Protein AF-A0A357R302-F1 (afdb_monomer_lite)

Sequence (103 aa):
MDLLLIGAALAGLYIFYRSRGRKSAIWFDGVILRPEDLAVHARELGKYHKVETVRTSRHLIIRRLQDNFQFITRVYLGAAEDLRKERQVAPAGEWLLDNYYII

Radius of gyration: 21.59 Å; chains: 1; bounding box: 34×62×48 Å

Structure (mmCIF, N/CA/C/O backbone):
data_AF-A0A357R302-F1
#
_entry.id   AF-A0A357R302-F1
#
loop_
_atom_site.group_PDB
_atom_site.id
_atom_site.type_symbol
_atom_site.label_atom_id
_atom_site.label_alt_id
_atom_site.label_comp_id
_atom_site.label_asym_id
_atom_site.label_entity_id
_atom_site.label_seq_id
_atom_site.pdbx_PDB_ins_code
_atom_site.Cartn_x
_atom_site.Cartn_y
_atom_site.Cartn_z
_atom_site.occupancy
_atom_site.B_iso_or_equiv
_atom_site.auth_seq_id
_atom_site.auth_comp_id
_atom_site.auth_asym_id
_atom_site.auth_atom_id
_atom_site.pdbx_PDB_model_num
ATOM 1 N N . MET A 1 1 ? -11.693 41.765 -22.751 1.00 62.12 1 MET A N 1
ATOM 2 C CA . MET A 1 1 ? -10.955 40.613 -23.321 1.00 62.12 1 MET A CA 1
ATOM 3 C C . MET A 1 1 ? -10.248 39.804 -22.236 1.00 62.12 1 MET A C 1
ATOM 5 O O . MET A 1 1 ? -10.149 38.593 -22.368 1.00 62.12 1 MET A O 1
ATOM 9 N N . ASP A 1 2 ? -9.854 40.432 -21.127 1.00 74.88 2 ASP A N 1
ATOM 10 C CA . ASP A 1 2 ? -9.027 39.797 -20.087 1.00 74.88 2 ASP A CA 1
ATOM 11 C C . ASP A 1 2 ? -9.771 38.768 -19.223 1.00 74.88 2 ASP A C 1
ATOM 13 O O . ASP A 1 2 ? -9.222 37.724 -18.888 1.00 74.88 2 ASP A O 1
ATOM 17 N N . LEU A 1 3 ? -11.058 38.989 -18.935 1.00 79.94 3 LEU A N 1
ATOM 18 C CA . LEU A 1 3 ? -11.863 38.066 -18.118 1.00 79.94 3 LEU A CA 1
ATOM 19 C C . LEU A 1 3 ? -12.093 36.701 -18.792 1.00 79.94 3 LEU A C 1
ATOM 21 O O . LEU A 1 3 ? -12.119 35.674 -18.117 1.00 79.94 3 LEU A O 1
ATOM 25 N N . LEU A 1 4 ? -12.212 36.673 -20.124 1.00 78.50 4 LEU A N 1
ATOM 26 C CA . LEU A 1 4 ? -12.375 35.430 -20.887 1.00 78.50 4 LEU A CA 1
ATOM 27 C C . LEU A 1 4 ? -11.071 34.624 -20.936 1.00 78.50 4 LEU A C 1
ATOM 29 O O . LEU A 1 4 ? -11.098 33.399 -20.834 1.00 78.50 4 LEU A O 1
ATOM 33 N N . LEU A 1 5 ? -9.930 35.313 -21.026 1.00 81.06 5 LEU A N 1
ATOM 34 C CA . LEU A 1 5 ? -8.608 34.688 -20.989 1.00 81.06 5 LEU A CA 1
ATOM 35 C C . LEU A 1 5 ? -8.309 34.089 -19.610 1.00 81.06 5 LEU A C 1
ATOM 37 O O . LEU A 1 5 ? -7.817 32.965 -19.524 1.00 81.06 5 LEU A O 1
ATOM 41 N N . ILE A 1 6 ? -8.681 34.792 -18.536 1.00 85.00 6 ILE A N 1
ATOM 42 C CA . ILE A 1 6 ? -8.550 34.285 -17.164 1.00 85.00 6 ILE A CA 1
ATOM 43 C C . ILE A 1 6 ? -9.447 33.056 -16.958 1.00 85.00 6 ILE A C 1
ATOM 45 O O . ILE A 1 6 ? -8.991 32.048 -16.417 1.00 85.00 6 ILE A O 1
ATOM 49 N N . GLY A 1 7 ? -10.691 33.092 -17.447 1.00 86.25 7 GLY A N 1
ATOM 50 C CA . GLY A 1 7 ? -11.604 31.948 -17.381 1.00 86.25 7 GLY A CA 1
ATOM 51 C C . GLY A 1 7 ? -11.066 30.710 -18.108 1.00 86.25 7 GLY A C 1
ATOM 52 O O . GLY A 1 7 ? -11.082 29.610 -17.554 1.00 86.25 7 GLY A O 1
ATOM 53 N N . ALA A 1 8 ? -10.517 30.888 -19.313 1.00 87.38 8 ALA A N 1
ATOM 54 C CA . ALA A 1 8 ? -9.916 29.800 -20.084 1.00 87.38 8 ALA A CA 1
ATOM 55 C C . ALA A 1 8 ? -8.655 29.229 -19.410 1.00 87.38 8 ALA A C 1
ATOM 57 O O . ALA A 1 8 ? -8.470 28.011 -19.378 1.00 87.38 8 ALA A O 1
ATOM 58 N N . ALA A 1 9 ? -7.820 30.089 -18.818 1.00 86.00 9 ALA A N 1
ATOM 59 C CA . ALA A 1 9 ? -6.629 29.668 -18.085 1.00 86.00 9 ALA A CA 1
ATOM 60 C C . ALA A 1 9 ? -6.986 28.840 -16.840 1.00 86.00 9 ALA A C 1
ATOM 62 O O . ALA A 1 9 ? -6.394 27.785 -16.613 1.00 86.00 9 ALA A O 1
ATOM 63 N N . LEU A 1 10 ? -7.996 29.262 -16.071 1.00 89.19 10 LEU A N 1
ATOM 64 C CA . LEU A 1 10 ? -8.469 28.527 -14.895 1.00 89.19 10 LEU A CA 1
ATOM 65 C C . LEU A 1 10 ? -9.120 27.191 -15.273 1.00 89.19 10 LEU A C 1
ATOM 67 O O . LEU A 1 10 ? -8.870 26.185 -14.610 1.00 89.19 10 LEU A O 1
ATOM 71 N N . ALA A 1 11 ? -9.892 27.150 -16.363 1.00 87.00 11 ALA A N 1
ATOM 72 C CA . ALA A 1 11 ? -10.471 25.911 -16.879 1.00 87.00 11 ALA A CA 1
ATOM 73 C C . ALA A 1 11 ? -9.387 24.924 -17.342 1.00 87.00 11 ALA A C 1
ATOM 75 O O . ALA A 1 11 ? -9.439 23.742 -16.997 1.00 87.00 11 ALA A O 1
ATOM 76 N N . GLY A 1 12 ? -8.365 25.410 -18.053 1.00 84.69 12 GLY A N 1
ATOM 77 C CA . GLY A 1 12 ? -7.213 24.605 -18.460 1.00 84.69 12 GLY A CA 1
ATOM 78 C C . GLY A 1 12 ? -6.436 24.055 -17.263 1.00 84.69 12 GLY A C 1
ATOM 79 O O . GLY A 1 12 ? -6.091 22.874 -17.241 1.00 84.69 12 GLY A O 1
ATOM 80 N N . LEU A 1 13 ? -6.233 24.874 -16.228 1.00 83.25 13 LEU A N 1
ATOM 81 C CA . LEU A 1 13 ? -5.535 24.479 -15.004 1.00 83.25 13 LEU A CA 1
ATOM 82 C C . LEU A 1 13 ? -6.349 23.456 -14.202 1.00 83.25 13 LEU A C 1
ATOM 84 O O . LEU A 1 13 ? -5.788 22.469 -13.736 1.00 83.25 13 LEU A O 1
ATOM 88 N N . TYR A 1 14 ? -7.672 23.620 -14.130 1.00 82.00 14 TYR A N 1
ATOM 89 C CA . TYR A 1 14 ? -8.587 22.661 -13.508 1.00 82.00 14 TYR A CA 1
ATOM 90 C C . TYR A 1 14 ? -8.595 21.304 -14.234 1.00 82.00 14 TYR A C 1
ATOM 92 O O . TYR A 1 14 ? -8.472 20.257 -13.594 1.00 82.00 14 TYR A O 1
ATOM 100 N N . ILE A 1 15 ? -8.672 21.304 -15.571 1.00 78.25 15 ILE A N 1
ATOM 101 C CA . ILE A 1 15 ? -8.611 20.081 -16.391 1.00 78.25 15 ILE A CA 1
ATOM 102 C C . ILE A 1 15 ? -7.246 19.399 -16.236 1.00 78.25 15 ILE A C 1
ATOM 104 O O . ILE A 1 15 ? -7.180 18.185 -16.026 1.00 78.25 15 ILE A O 1
ATOM 108 N N . PHE A 1 16 ? -6.158 20.172 -16.261 1.00 73.56 16 PHE A N 1
ATOM 109 C CA . PHE A 1 16 ? -4.806 19.665 -16.048 1.00 73.56 16 PHE A CA 1
ATOM 110 C C . PHE A 1 16 ? -4.652 19.027 -14.661 1.00 73.56 16 PHE A C 1
ATOM 112 O O . PHE A 1 16 ? -4.153 17.903 -14.552 1.00 73.56 16 PHE A O 1
ATOM 119 N N . TYR A 1 17 ? -5.156 19.685 -13.612 1.00 72.38 17 TYR A N 1
ATOM 120 C CA . TYR A 1 17 ? -5.112 19.175 -12.240 1.00 72.38 17 TYR A CA 1
ATOM 121 C C . TYR A 1 17 ? -5.928 17.884 -12.084 1.00 72.38 17 TYR A C 1
ATOM 123 O O . TYR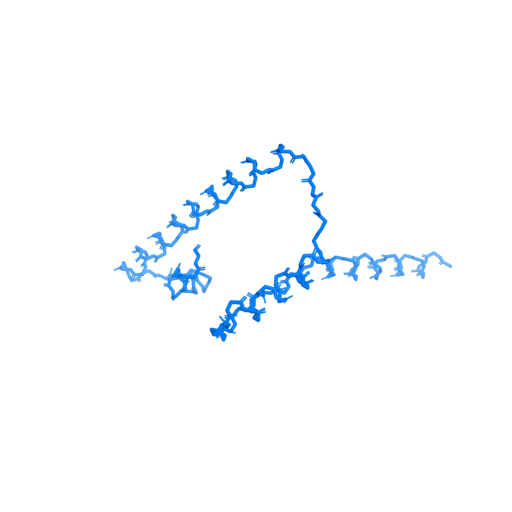 A 1 17 ? -5.474 16.933 -11.449 1.00 72.38 17 TYR A O 1
ATOM 131 N N . ARG A 1 18 ? -7.094 17.801 -12.738 1.00 68.31 18 ARG A N 1
ATOM 132 C CA . ARG A 1 18 ? -7.946 16.603 -12.732 1.00 68.31 18 ARG A CA 1
ATOM 133 C C . ARG A 1 18 ? -7.335 15.440 -13.524 1.00 68.31 18 ARG A C 1
ATOM 135 O O . ARG A 1 18 ? -7.489 14.287 -13.123 1.00 68.31 18 ARG A O 1
ATOM 142 N N . SER A 1 19 ? -6.603 15.723 -14.605 1.00 57.56 19 SER A N 1
ATOM 143 C CA . SER A 1 19 ? -5.957 14.700 -15.445 1.00 57.56 19 SER A CA 1
ATOM 144 C C . SER A 1 19 ? -4.782 13.987 -14.759 1.00 57.56 19 SER A C 1
ATOM 146 O O . SER A 1 19 ? -4.483 12.841 -15.087 1.00 57.56 19 SER A O 1
ATOM 148 N N . ARG A 1 20 ? -4.152 14.612 -13.752 1.00 57.47 20 ARG A N 1
ATOM 149 C CA . ARG A 1 20 ? -3.048 14.006 -12.985 1.00 57.47 20 ARG A CA 1
ATOM 150 C C . ARG A 1 20 ? -3.490 13.014 -11.903 1.00 57.47 20 ARG A C 1
ATOM 152 O O . ARG A 1 20 ? -2.638 12.328 -11.343 1.00 57.47 20 ARG A O 1
ATOM 159 N N . GLY A 1 21 ? -4.790 12.920 -11.614 1.00 53.28 21 GLY A N 1
ATOM 160 C CA . GLY A 1 21 ? -5.319 12.175 -10.465 1.00 53.28 21 GLY A CA 1
ATOM 161 C C . GLY A 1 21 ? -5.845 10.762 -10.734 1.00 53.28 21 GLY A C 1
ATOM 162 O O . GLY A 1 21 ? -6.219 10.085 -9.784 1.00 53.28 21 GLY A O 1
ATOM 163 N N . ARG A 1 22 ? -5.898 10.278 -11.982 1.00 50.34 22 ARG A N 1
ATOM 164 C CA . ARG A 1 22 ? -6.405 8.923 -12.281 1.00 50.34 22 ARG A CA 1
ATOM 165 C C . ARG A 1 22 ? -5.310 8.048 -12.866 1.00 50.34 22 ARG A C 1
ATOM 167 O O . ARG A 1 22 ? -5.286 7.774 -14.060 1.00 50.34 22 ARG A O 1
ATOM 174 N N . LYS A 1 23 ? -4.425 7.561 -11.996 1.00 48.03 23 LYS A N 1
ATOM 175 C CA . LYS A 1 23 ? -3.764 6.282 -12.267 1.00 48.03 23 LYS A CA 1
ATOM 176 C C . LYS A 1 23 ? -4.844 5.218 -12.115 1.00 48.03 23 LYS A C 1
ATOM 178 O O . LYS A 1 23 ? -5.340 5.009 -11.013 1.00 48.03 23 LYS A O 1
ATOM 183 N N . SER A 1 24 ? -5.281 4.642 -13.230 1.00 44.97 24 SER A N 1
ATOM 184 C CA . SER A 1 24 ? -6.166 3.481 -13.218 1.00 44.97 24 SER A CA 1
ATOM 185 C C . SER A 1 24 ? -5.535 2.412 -12.332 1.00 44.97 24 SER A C 1
ATOM 187 O O . SER A 1 24 ? -4.386 2.032 -12.563 1.00 44.97 24 SER A O 1
ATOM 189 N N . ALA A 1 25 ? -6.266 1.963 -11.313 1.00 43.81 25 ALA A N 1
ATOM 190 C CA . ALA A 1 25 ? -5.920 0.753 -10.590 1.00 43.81 25 ALA A CA 1
ATOM 191 C C . ALA A 1 25 ? -5.813 -0.371 -11.626 1.00 43.81 25 ALA A C 1
ATOM 193 O O . ALA A 1 25 ? -6.776 -0.653 -12.339 1.00 43.81 25 ALA A O 1
ATOM 194 N N . ILE A 1 26 ? -4.614 -0.925 -11.784 1.00 49.84 26 ILE A N 1
ATOM 195 C CA . ILE A 1 26 ? -4.384 -2.060 -12.669 1.00 49.84 26 ILE A CA 1
ATOM 196 C C . ILE A 1 26 ? -4.947 -3.270 -11.929 1.00 49.84 26 ILE A C 1
ATOM 198 O O . ILE A 1 26 ? -4.333 -3.773 -10.994 1.00 49.84 26 ILE A O 1
ATOM 202 N N . TRP A 1 27 ? -6.157 -3.668 -12.305 1.00 39.25 27 TRP A N 1
ATOM 203 C CA . TRP A 1 27 ? -6.765 -4.929 -11.899 1.00 39.25 27 TRP A CA 1
ATOM 204 C C . TRP A 1 27 ? -6.094 -6.063 -12.684 1.00 39.25 27 TRP A C 1
ATOM 206 O O . TRP A 1 27 ? -6.100 -6.033 -13.914 1.00 39.25 27 TRP A O 1
ATOM 216 N N . PHE A 1 28 ? -5.519 -7.052 -11.996 1.00 46.41 28 PHE A N 1
ATOM 217 C CA . PHE A 1 28 ? -5.152 -8.329 -12.611 1.00 46.41 28 PHE A CA 1
ATOM 218 C C . PHE A 1 28 ? -6.252 -9.341 -12.304 1.00 46.41 28 PHE A C 1
ATOM 220 O O . PHE A 1 28 ? -6.310 -9.887 -11.208 1.00 46.41 28 PHE A O 1
ATOM 227 N N . ASP A 1 29 ? -7.115 -9.578 -13.286 1.00 53.91 29 ASP A N 1
ATOM 228 C CA . ASP A 1 29 ? -8.018 -10.726 -13.305 1.00 53.91 29 ASP A CA 1
ATOM 229 C C . ASP A 1 29 ? -7.253 -11.873 -13.987 1.00 53.91 29 ASP A C 1
ATOM 231 O O . ASP A 1 29 ? -7.109 -11.925 -15.211 1.00 53.91 29 ASP A O 1
ATOM 235 N N . GLY A 1 30 ? -6.545 -12.671 -13.190 1.00 53.59 30 GLY A N 1
ATOM 236 C CA . GLY A 1 30 ? -5.495 -13.553 -13.695 1.00 53.59 30 GLY A CA 1
ATOM 237 C C . GLY A 1 30 ? -6.030 -14.833 -14.333 1.00 53.59 30 GLY A C 1
ATOM 238 O O . GLY A 1 30 ? -6.147 -15.851 -13.657 1.00 53.59 30 GLY A O 1
ATOM 239 N N . VAL A 1 31 ? -6.253 -14.828 -15.649 1.00 65.50 31 VAL A N 1
ATOM 240 C CA . VAL A 1 31 ? -6.245 -16.062 -16.453 1.00 65.50 31 VAL A CA 1
ATOM 241 C C . VAL A 1 31 ? -4.832 -16.648 -16.396 1.00 65.50 31 VAL A C 1
ATOM 243 O O . VAL A 1 31 ? -3.862 -15.958 -16.715 1.00 65.50 31 VAL A O 1
ATOM 246 N N . ILE A 1 32 ? -4.692 -17.917 -15.999 1.00 67.88 32 ILE A N 1
ATOM 247 C CA . ILE A 1 32 ? -3.406 -18.622 -16.084 1.00 67.88 32 ILE A CA 1
ATOM 248 C C . ILE A 1 32 ? -3.055 -18.760 -17.568 1.00 67.88 32 ILE A C 1
ATOM 250 O O . ILE A 1 32 ? -3.679 -19.529 -18.298 1.00 67.88 32 ILE A O 1
ATOM 254 N N . LEU A 1 33 ? -2.071 -17.985 -18.020 1.00 72.50 33 LEU A N 1
ATOM 255 C CA . LEU A 1 33 ? -1.571 -18.042 -19.388 1.00 72.50 33 LEU A CA 1
ATOM 256 C C . LEU A 1 33 ? -0.612 -19.221 -19.545 1.00 72.50 33 LEU A C 1
ATOM 258 O O . LEU A 1 33 ? 0.245 -19.466 -18.692 1.00 72.50 33 LEU A O 1
ATOM 262 N N . ARG A 1 34 ? -0.713 -19.918 -20.677 1.00 82.00 34 ARG A N 1
ATOM 263 C CA . ARG A 1 34 ? 0.332 -20.853 -21.098 1.00 82.00 34 ARG A CA 1
ATOM 264 C C . ARG A 1 34 ? 1.617 -20.064 -21.399 1.00 82.00 34 ARG A C 1
ATOM 266 O O . ARG A 1 34 ? 1.531 -18.876 -21.729 1.00 82.00 34 ARG A O 1
ATOM 273 N N . PRO A 1 35 ? 2.807 -20.679 -21.307 1.00 81.69 35 PRO A N 1
ATOM 274 C CA . PRO A 1 35 ? 4.080 -19.981 -21.508 1.00 81.69 35 PRO A CA 1
ATOM 275 C C . PRO A 1 35 ? 4.162 -19.171 -22.813 1.00 81.69 35 PRO A C 1
ATOM 277 O O . PRO A 1 35 ? 4.718 -18.072 -22.830 1.00 81.69 35 PRO A O 1
ATOM 280 N N . GLU A 1 36 ? 3.579 -19.681 -23.897 1.00 86.38 36 GLU A N 1
ATOM 281 C CA . GLU A 1 36 ? 3.505 -19.017 -25.198 1.00 86.38 36 GLU A CA 1
ATOM 282 C C . GLU A 1 36 ? 2.655 -17.739 -25.170 1.00 86.38 36 GLU A C 1
ATOM 284 O O . GLU A 1 36 ? 3.083 -16.697 -25.676 1.00 86.38 36 GLU A O 1
ATOM 289 N N . ASP A 1 37 ? 1.494 -17.789 -24.518 1.00 83.25 37 ASP A N 1
ATOM 290 C CA . ASP A 1 37 ? 0.572 -16.660 -24.407 1.00 83.25 37 ASP A CA 1
ATOM 291 C C . ASP A 1 37 ? 1.170 -15.583 -23.489 1.00 83.25 37 ASP A C 1
ATOM 293 O O . ASP A 1 37 ? 1.088 -14.386 -23.775 1.00 83.25 37 ASP A O 1
ATOM 297 N N . LEU A 1 38 ? 1.875 -16.010 -22.434 1.00 83.81 38 LEU A N 1
ATOM 298 C CA . LEU A 1 38 ? 2.632 -15.128 -21.551 1.00 83.81 38 LEU A CA 1
ATOM 299 C C . LEU A 1 38 ? 3.762 -14.410 -22.300 1.00 83.81 38 LEU A C 1
ATOM 301 O O . LEU A 1 38 ? 3.954 -13.211 -22.112 1.00 83.81 38 LEU A O 1
ATOM 305 N N . ALA A 1 39 ? 4.498 -15.110 -23.168 1.00 86.94 39 ALA A N 1
ATOM 306 C CA . ALA A 1 39 ? 5.584 -14.515 -23.943 1.00 86.94 39 ALA A CA 1
ATOM 307 C C . ALA A 1 39 ? 5.075 -13.471 -24.950 1.00 86.94 39 ALA A C 1
ATOM 309 O O . ALA A 1 39 ? 5.682 -12.406 -25.106 1.00 86.94 39 ALA A O 1
ATOM 310 N N . VAL A 1 40 ? 3.951 -13.750 -25.618 1.00 91.62 40 VAL A N 1
ATOM 311 C CA . VAL A 1 40 ? 3.289 -12.791 -26.516 1.00 91.62 40 VAL A CA 1
ATOM 312 C C . VAL A 1 40 ? 2.804 -11.576 -25.729 1.00 91.62 40 VAL A C 1
ATOM 314 O O . VAL A 1 40 ? 3.095 -10.444 -26.117 1.00 91.62 40 VAL A O 1
ATOM 317 N N . HIS A 1 41 ? 2.143 -11.802 -24.594 1.00 86.12 41 HIS A N 1
ATOM 318 C CA . HIS A 1 41 ? 1.649 -10.730 -23.739 1.00 86.12 41 HIS A CA 1
ATOM 319 C C . HIS A 1 41 ? 2.785 -9.856 -23.190 1.00 86.12 41 HIS A C 1
ATOM 321 O O . HIS A 1 41 ? 2.722 -8.631 -23.277 1.00 86.12 41 HIS A O 1
ATOM 327 N N . ALA A 1 42 ? 3.867 -10.466 -22.703 1.00 84.25 42 ALA A N 1
ATOM 328 C CA . ALA A 1 42 ? 5.042 -9.753 -22.210 1.00 84.25 42 ALA A CA 1
ATOM 329 C C . ALA A 1 42 ? 5.709 -8.910 -23.309 1.00 84.25 42 ALA A C 1
ATOM 331 O O . ALA A 1 42 ? 6.128 -7.779 -23.052 1.00 84.25 42 ALA A O 1
ATOM 332 N N . ARG A 1 43 ? 5.777 -9.422 -24.548 1.00 90.00 43 ARG A N 1
ATOM 333 C CA . ARG A 1 43 ? 6.285 -8.661 -25.698 1.00 90.00 43 ARG A CA 1
ATOM 334 C C . ARG A 1 43 ? 5.405 -7.453 -26.006 1.00 90.00 43 ARG A C 1
ATOM 336 O O . ARG A 1 43 ? 5.941 -6.377 -26.259 1.00 90.00 43 ARG A O 1
ATOM 343 N N . GLU A 1 44 ? 4.085 -7.621 -25.979 1.00 90.25 44 GLU A N 1
ATOM 344 C CA . GLU A 1 44 ? 3.143 -6.523 -26.209 1.00 90.25 44 GLU A CA 1
ATOM 345 C C . GLU A 1 44 ? 3.264 -5.457 -25.118 1.00 90.25 44 GLU A C 1
ATOM 347 O O . GLU A 1 44 ? 3.412 -4.274 -25.415 1.00 90.25 44 GLU A O 1
ATOM 352 N N . LEU A 1 45 ? 3.330 -5.885 -23.856 1.00 86.94 45 LEU A N 1
ATOM 353 C CA . LEU A 1 45 ? 3.529 -5.006 -22.707 1.00 86.94 45 LEU A CA 1
ATOM 354 C C . LEU A 1 45 ? 4.847 -4.223 -22.802 1.00 86.94 45 LEU A C 1
ATOM 356 O O . LEU A 1 45 ? 4.891 -3.031 -22.483 1.00 86.94 45 LEU A O 1
ATOM 360 N N . GLY A 1 46 ? 5.912 -4.870 -23.281 1.00 85.31 46 GLY A N 1
ATOM 361 C CA . GLY A 1 46 ? 7.224 -4.257 -23.475 1.00 85.31 46 GLY A CA 1
ATOM 362 C C . GLY A 1 46 ? 7.214 -3.071 -24.443 1.00 85.31 46 GLY A C 1
ATOM 363 O O . GLY A 1 46 ? 7.979 -2.131 -24.244 1.00 85.31 46 GLY A O 1
ATOM 364 N N . LYS A 1 47 ? 6.311 -3.042 -25.434 1.00 86.94 47 LYS A N 1
ATOM 365 C CA . LYS A 1 47 ? 6.189 -1.912 -26.377 1.00 86.94 47 LYS A CA 1
ATOM 366 C C . LYS A 1 47 ? 5.768 -0.610 -25.693 1.00 86.94 47 LYS A C 1
ATOM 368 O O . LYS A 1 47 ? 6.117 0.468 -26.166 1.00 86.94 47 LYS A O 1
ATOM 373 N N . TYR A 1 48 ? 5.038 -0.705 -24.583 1.00 83.94 48 TYR A N 1
ATOM 374 C CA . TYR A 1 48 ? 4.541 0.452 -23.835 1.00 83.94 48 TYR A CA 1
ATOM 375 C C . TYR A 1 48 ? 5.533 0.979 -22.788 1.00 83.94 48 TYR A C 1
ATOM 377 O O . TYR A 1 48 ? 5.284 2.020 -22.182 1.00 83.94 48 TYR A O 1
ATOM 385 N N . HIS A 1 49 ? 6.659 0.293 -22.572 1.00 80.12 49 HIS A N 1
ATOM 386 C CA . HIS A 1 49 ? 7.616 0.627 -21.521 1.00 80.12 49 HIS A CA 1
ATOM 387 C C . HIS A 1 49 ? 8.992 0.946 -22.115 1.00 80.12 49 HIS A C 1
ATOM 389 O O . HIS A 1 49 ? 9.652 0.098 -22.710 1.00 80.12 49 HIS A O 1
ATOM 395 N N . LYS A 1 50 ? 9.465 2.183 -21.923 1.00 77.00 50 LYS A N 1
ATOM 396 C CA . LYS A 1 50 ? 10.819 2.582 -22.323 1.00 77.00 50 LYS A CA 1
ATOM 397 C C . LYS A 1 50 ? 11.834 2.020 -21.327 1.00 77.00 50 LYS A C 1
ATOM 399 O O . LYS A 1 50 ? 11.741 2.286 -20.131 1.00 77.00 50 LYS A O 1
ATOM 404 N N . VAL A 1 51 ? 12.822 1.274 -21.821 1.00 70.75 51 VAL A N 1
ATOM 405 C CA . VAL A 1 51 ? 13.938 0.796 -20.996 1.00 70.75 51 VAL A CA 1
ATOM 406 C C . VAL A 1 51 ? 14.861 1.978 -20.692 1.00 70.75 51 VAL A C 1
ATOM 408 O O . VAL A 1 51 ? 15.595 2.458 -21.553 1.00 70.75 51 VAL A O 1
ATOM 411 N N . GLU A 1 52 ? 14.789 2.474 -19.463 1.00 67.75 52 GLU A N 1
ATOM 412 C CA . GLU A 1 52 ? 15.706 3.476 -18.915 1.00 67.75 52 GLU A CA 1
ATOM 413 C C . GLU A 1 52 ? 17.014 2.798 -18.471 1.00 67.75 52 GLU A C 1
ATOM 415 O O . GLU A 1 52 ? 17.005 1.835 -17.705 1.00 67.75 52 GLU A O 1
ATOM 420 N N . THR A 1 53 ? 18.160 3.308 -18.926 1.00 66.69 53 THR A N 1
ATOM 421 C CA . THR A 1 53 ? 19.503 2.790 -18.590 1.00 66.69 53 THR A CA 1
ATOM 422 C C . THR A 1 53 ? 20.055 3.341 -17.269 1.00 66.69 53 THR A C 1
ATOM 424 O O . THR A 1 53 ? 21.112 2.909 -16.800 1.00 66.69 53 THR A O 1
ATOM 427 N N . VAL A 1 54 ? 19.350 4.279 -16.627 1.00 62.91 54 VAL A N 1
ATOM 428 C CA . VAL A 1 54 ? 19.800 4.941 -15.396 1.00 62.91 54 VAL A CA 1
ATOM 429 C C . VAL A 1 54 ? 19.564 4.043 -14.175 1.00 62.91 54 VAL A C 1
ATOM 431 O O . VAL A 1 54 ? 18.475 3.981 -13.607 1.00 62.91 54 VAL A O 1
ATOM 434 N N . ARG A 1 55 ? 20.630 3.380 -13.705 1.00 60.66 55 ARG A N 1
ATOM 435 C CA . ARG A 1 55 ? 20.627 2.528 -12.493 1.00 60.66 55 ARG A CA 1
ATOM 436 C C . ARG A 1 55 ? 20.258 3.261 -11.195 1.00 60.66 55 ARG A C 1
ATOM 438 O O . ARG A 1 55 ? 19.841 2.612 -10.232 1.00 60.66 55 ARG A O 1
ATOM 445 N N . THR A 1 56 ? 20.410 4.585 -11.149 1.00 61.03 56 THR A N 1
ATOM 446 C CA . THR A 1 56 ? 20.164 5.401 -9.948 1.00 61.03 56 THR A CA 1
ATOM 447 C C . TH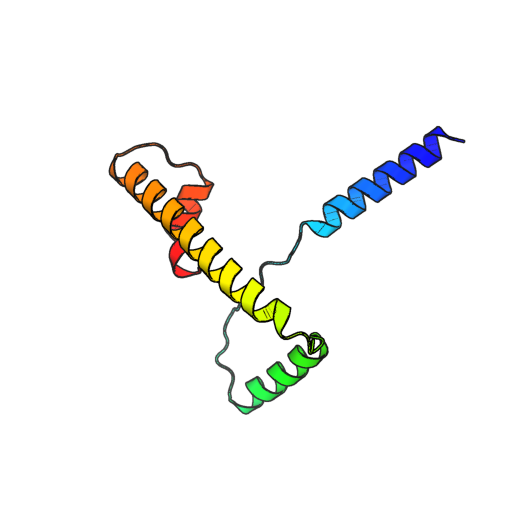R A 1 56 ? 18.691 5.392 -9.528 1.00 61.03 56 THR A C 1
ATOM 449 O O . THR A 1 56 ? 18.403 5.416 -8.333 1.00 61.03 56 THR A O 1
ATOM 452 N N . SER A 1 57 ? 17.745 5.274 -10.471 1.00 67.25 57 SER A N 1
ATOM 453 C CA . SER A 1 57 ? 16.312 5.288 -10.135 1.00 67.25 57 SER A CA 1
ATOM 454 C C . SER A 1 57 ? 15.864 4.010 -9.415 1.00 67.25 57 SER A C 1
ATOM 456 O O . SER A 1 57 ? 15.041 4.075 -8.505 1.00 67.25 57 SER A O 1
ATOM 458 N N . ARG A 1 58 ? 16.455 2.850 -9.740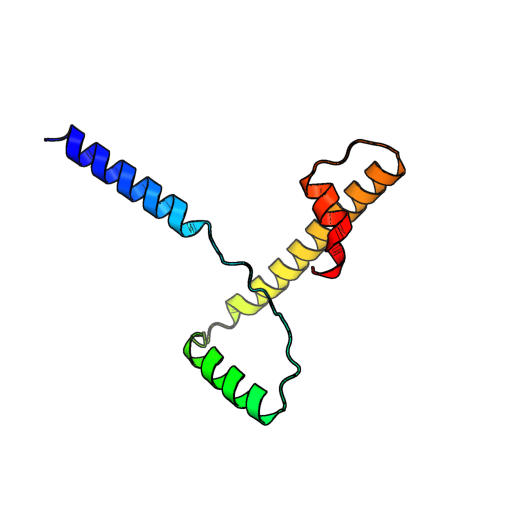 1.00 74.69 58 ARG A N 1
ATOM 459 C CA . ARG A 1 58 ? 16.035 1.551 -9.191 1.00 74.69 58 ARG A CA 1
ATOM 460 C C . ARG A 1 58 ? 16.228 1.460 -7.676 1.00 74.69 58 ARG A C 1
ATOM 462 O O . ARG A 1 58 ? 15.318 1.018 -6.984 1.00 74.69 58 ARG A O 1
ATOM 469 N N . HIS A 1 59 ? 17.380 1.878 -7.153 1.00 80.69 59 HIS A N 1
ATOM 470 C CA . HIS A 1 59 ? 17.642 1.827 -5.706 1.00 80.69 59 HIS A CA 1
ATOM 471 C C . HIS A 1 59 ? 16.711 2.762 -4.930 1.00 80.69 59 HIS A C 1
ATOM 473 O O . HIS A 1 59 ? 16.208 2.392 -3.872 1.00 80.69 59 HIS A O 1
ATOM 479 N N . LEU A 1 60 ? 16.430 3.945 -5.487 1.00 85.44 60 LEU A N 1
ATOM 480 C CA . LEU A 1 60 ? 15.475 4.889 -4.910 1.00 85.44 60 LEU A CA 1
ATOM 481 C C . LEU A 1 60 ? 14.052 4.322 -4.914 1.00 85.44 60 LEU A C 1
ATOM 483 O O . LEU A 1 60 ? 13.350 4.453 -3.918 1.00 85.44 60 LEU A O 1
ATOM 487 N N . ILE A 1 61 ? 13.636 3.666 -6.001 1.00 87.88 61 ILE A N 1
ATOM 488 C CA . ILE A 1 61 ? 12.316 3.030 -6.098 1.00 87.88 61 ILE A CA 1
ATOM 489 C C . ILE A 1 61 ? 12.190 1.890 -5.086 1.00 87.88 61 ILE A C 1
ATOM 491 O O . ILE A 1 61 ? 11.221 1.872 -4.337 1.00 87.88 61 ILE A O 1
ATOM 495 N N . ILE A 1 62 ? 13.173 0.985 -5.014 1.00 90.56 62 ILE A N 1
ATOM 496 C CA . ILE A 1 62 ? 13.162 -0.134 -4.057 1.00 90.56 62 ILE A CA 1
ATOM 497 C C . ILE A 1 62 ? 13.094 0.392 -2.625 1.00 90.56 62 ILE A C 1
ATOM 499 O O . ILE A 1 62 ? 12.250 -0.049 -1.851 1.00 90.56 62 ILE A O 1
ATOM 503 N N . ARG A 1 63 ? 13.927 1.383 -2.286 1.00 91.25 63 ARG A N 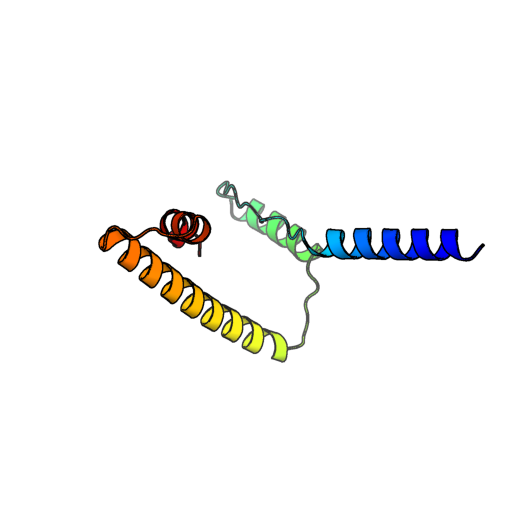1
ATOM 504 C CA . ARG A 1 63 ? 13.897 2.008 -0.963 1.00 91.25 63 ARG A CA 1
ATOM 505 C C . ARG A 1 63 ? 12.527 2.615 -0.661 1.00 91.25 63 ARG A C 1
ATOM 507 O O . ARG A 1 63 ? 11.972 2.349 0.392 1.00 91.25 63 ARG A O 1
ATOM 514 N N . ARG A 1 64 ? 11.949 3.378 -1.594 1.00 93.31 64 ARG A N 1
ATOM 515 C CA . ARG A 1 64 ? 10.617 3.974 -1.406 1.00 93.31 64 ARG A CA 1
ATOM 516 C C . ARG A 1 64 ? 9.516 2.929 -1.265 1.00 93.31 64 ARG A C 1
ATOM 518 O O . ARG A 1 64 ? 8.589 3.156 -0.501 1.00 93.31 64 ARG A O 1
ATOM 525 N N . LEU A 1 65 ? 9.601 1.813 -1.985 1.00 94.88 65 LEU A N 1
ATOM 526 C CA . LEU A 1 65 ? 8.662 0.703 -1.830 1.00 94.88 65 LEU A CA 1
ATOM 527 C C . LEU A 1 65 ? 8.771 0.089 -0.432 1.00 94.88 65 LEU A C 1
ATOM 529 O O . LEU A 1 65 ? 7.749 -0.079 0.225 1.00 94.88 65 LEU A O 1
ATOM 533 N N . GLN A 1 66 ? 9.992 -0.153 0.050 1.00 96.31 66 GLN A N 1
ATOM 534 C CA . GLN A 1 66 ? 10.243 -0.651 1.404 1.00 96.31 66 GLN A CA 1
ATOM 535 C C . GLN A 1 66 ? 9.700 0.311 2.472 1.00 96.31 66 GLN A C 1
ATOM 537 O O . GLN A 1 66 ? 8.967 -0.107 3.367 1.00 96.31 66 GLN A O 1
ATOM 542 N N . ASP A 1 67 ? 10.028 1.601 2.353 1.00 97.31 67 ASP A N 1
ATOM 543 C CA . ASP A 1 67 ? 9.615 2.646 3.294 1.00 97.31 67 ASP A CA 1
ATOM 544 C C . ASP A 1 67 ? 8.081 2.782 3.319 1.00 97.31 67 ASP A C 1
ATOM 546 O O . ASP A 1 67 ? 7.470 2.863 4.387 1.00 97.31 67 ASP A O 1
ATOM 550 N N . ASN A 1 68 ? 7.442 2.750 2.143 1.00 97.00 68 ASN A N 1
ATOM 551 C CA . ASN A 1 68 ? 5.986 2.783 2.020 1.00 97.00 68 ASN A CA 1
ATOM 552 C C . ASN A 1 68 ? 5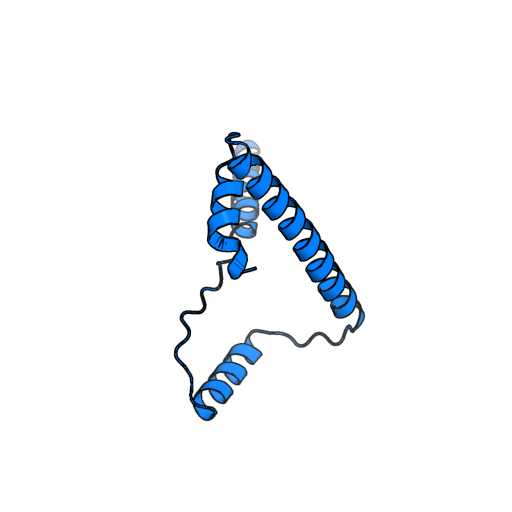.341 1.547 2.645 1.00 97.00 68 ASN A C 1
ATOM 554 O O . ASN A 1 68 ? 4.383 1.692 3.398 1.00 97.00 68 ASN A O 1
ATOM 558 N N . PHE A 1 69 ? 5.869 0.351 2.371 1.00 97.19 69 PHE A N 1
ATOM 559 C CA . PHE A 1 69 ? 5.354 -0.887 2.950 1.00 97.19 69 PHE A CA 1
ATOM 560 C C . PHE A 1 69 ? 5.423 -0.837 4.479 1.00 97.19 69 PHE A C 1
ATOM 562 O O . PHE A 1 69 ? 4.421 -1.039 5.153 1.00 97.19 69 PHE A O 1
ATOM 569 N N . GLN A 1 70 ? 6.568 -0.446 5.046 1.00 98.19 7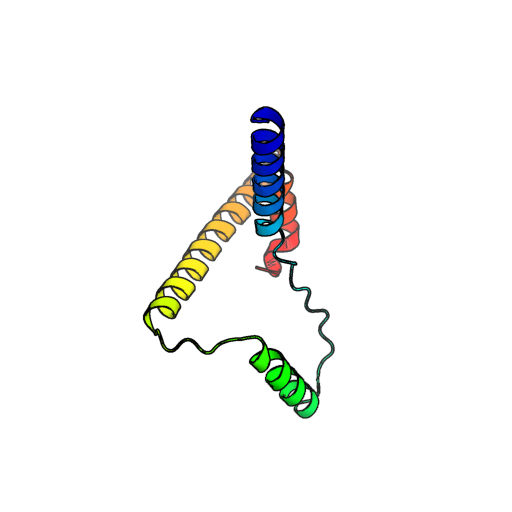0 GLN A N 1
ATOM 570 C CA . GLN A 1 70 ? 6.715 -0.278 6.495 1.00 98.19 70 GLN A CA 1
ATOM 571 C C . GLN A 1 70 ? 5.740 0.752 7.076 1.00 98.19 70 GLN A C 1
ATOM 573 O O . GLN A 1 70 ? 5.202 0.558 8.169 1.00 98.19 70 GLN A O 1
ATOM 578 N N . PHE A 1 71 ? 5.515 1.866 6.378 1.00 98.19 71 PHE A N 1
ATOM 579 C CA . PHE A 1 71 ? 4.541 2.867 6.800 1.00 98.19 71 PHE A CA 1
ATOM 580 C C . PHE A 1 71 ? 3.114 2.307 6.802 1.00 98.19 71 PHE A C 1
ATOM 582 O O . PHE A 1 71 ? 2.433 2.415 7.820 1.00 98.19 71 PHE A O 1
ATOM 589 N N . ILE A 1 72 ? 2.693 1.661 5.713 1.00 97.94 72 ILE A N 1
ATOM 590 C CA . ILE A 1 72 ? 1.356 1.071 5.586 1.00 97.94 72 ILE A CA 1
ATOM 591 C C . ILE A 1 72 ? 1.140 -0.004 6.657 1.00 97.94 72 ILE A C 1
ATOM 593 O O . ILE A 1 72 ? 0.118 0.018 7.337 1.00 97.94 72 ILE A O 1
ATOM 597 N N . THR A 1 73 ? 2.124 -0.876 6.891 1.00 98.38 73 THR A N 1
ATOM 598 C CA . THR A 1 73 ? 2.073 -1.898 7.948 1.00 98.38 73 THR A CA 1
ATOM 599 C C . THR A 1 73 ? 1.877 -1.288 9.332 1.00 98.38 73 THR A C 1
ATOM 601 O O . THR A 1 73 ? 1.076 -1.786 10.118 1.00 98.38 73 THR A O 1
ATOM 604 N N . ARG A 1 74 ? 2.559 -0.178 9.647 1.00 98.31 74 ARG A N 1
ATOM 605 C CA . ARG A 1 74 ? 2.355 0.517 10.929 1.00 98.31 74 ARG A CA 1
ATOM 606 C C . ARG A 1 74 ? 0.939 1.070 11.068 1.00 98.31 74 ARG A C 1
ATOM 608 O O . ARG A 1 74 ? 0.366 0.964 12.147 1.00 98.31 74 ARG A O 1
ATOM 615 N N . VAL A 1 75 ? 0.379 1.636 9.998 1.00 97.94 75 VAL A N 1
ATOM 616 C CA . VAL A 1 75 ? -1.004 2.142 9.995 1.00 97.94 75 VAL A CA 1
ATOM 617 C C . VAL A 1 75 ? -2.002 0.995 10.161 1.00 97.94 75 VAL A C 1
ATOM 619 O O . VAL A 1 75 ? -2.898 1.105 10.991 1.00 97.94 75 VAL A O 1
ATOM 622 N N . TYR A 1 76 ? -1.810 -0.117 9.445 1.00 98.25 76 TYR A N 1
ATOM 623 C CA . TYR A 1 76 ? -2.624 -1.329 9.581 1.00 98.25 76 TYR A CA 1
ATOM 624 C C . TYR A 1 76 ? -2.629 -1.847 11.025 1.00 98.25 76 TYR A C 1
ATOM 626 O O . TYR A 1 76 ? -3.693 -2.052 11.601 1.00 98.25 76 TYR A O 1
ATOM 634 N N . LEU A 1 77 ? -1.452 -1.989 11.647 1.00 98.25 77 LEU A N 1
ATOM 635 C CA . LEU A 1 77 ? -1.345 -2.457 13.032 1.00 98.25 77 LEU A CA 1
ATOM 636 C C . LEU A 1 77 ? -2.011 -1.496 14.025 1.00 98.25 77 LEU A C 1
ATOM 638 O O . LEU A 1 77 ? -2.651 -1.947 14.970 1.00 98.25 77 LEU A O 1
ATOM 642 N N . GLY A 1 78 ? -1.883 -0.184 13.808 1.00 98.00 78 GLY A N 1
ATOM 643 C CA . GLY A 1 78 ? -2.568 0.821 14.623 1.00 98.00 78 GLY A CA 1
ATOM 644 C C . GLY A 1 78 ? -4.089 0.724 14.506 1.00 98.00 78 GLY A C 1
ATOM 645 O O . GLY A 1 78 ? -4.776 0.669 15.521 1.00 98.00 78 GLY A O 1
ATOM 646 N N . ALA A 1 79 ? -4.606 0.615 13.281 1.00 97.94 79 ALA A N 1
ATOM 647 C CA . ALA A 1 79 ? -6.034 0.433 13.034 1.00 97.94 79 ALA A CA 1
ATOM 648 C C . ALA A 1 79 ? -6.560 -0.877 13.645 1.00 97.94 79 ALA A C 1
ATOM 650 O O . ALA A 1 79 ? -7.638 -0.890 14.234 1.00 97.94 79 ALA A O 1
ATOM 651 N N . ALA A 1 80 ? -5.784 -1.963 13.567 1.00 97.94 80 ALA A N 1
ATOM 652 C CA . ALA A 1 80 ? -6.151 -3.254 14.146 1.00 97.94 80 ALA A CA 1
ATOM 653 C C . ALA A 1 80 ? -6.209 -3.181 15.677 1.00 97.94 80 ALA A C 1
ATOM 655 O O . ALA A 1 80 ? -7.090 -3.767 16.306 1.00 97.94 80 ALA A O 1
ATOM 656 N N . GLU A 1 81 ? -5.285 -2.433 16.278 1.00 98.25 81 GLU A N 1
ATOM 657 C CA . GLU A 1 81 ? -5.256 -2.204 17.717 1.00 98.25 81 GLU A CA 1
ATOM 658 C C . GLU A 1 81 ? -6.443 -1.368 18.197 1.00 98.25 81 GLU A C 1
ATOM 660 O O . GLU A 1 81 ? -7.037 -1.686 19.230 1.00 98.25 81 GLU A O 1
ATOM 665 N N . ASP A 1 82 ? -6.791 -0.312 17.462 1.00 98.06 82 ASP A N 1
ATOM 666 C CA . ASP A 1 82 ? -7.954 0.517 17.766 1.00 98.06 82 ASP A CA 1
ATOM 667 C C . ASP A 1 82 ? -9.250 -0.293 17.631 1.00 98.06 82 ASP A C 1
ATOM 669 O O . ASP A 1 82 ? -10.068 -0.263 18.553 1.00 98.06 82 ASP A O 1
ATOM 673 N N . LEU A 1 83 ? -9.386 -1.109 16.578 1.00 96.75 83 LEU A N 1
ATOM 674 C CA . LEU A 1 83 ? -10.522 -2.021 16.416 1.00 96.75 83 LEU A CA 1
ATOM 675 C C . LEU A 1 83 ? -10.621 -3.016 17.583 1.00 96.75 83 LEU A C 1
ATOM 677 O O . LEU A 1 83 ? -11.693 -3.194 18.157 1.00 96.75 83 LEU A O 1
ATOM 681 N N . ARG A 1 84 ? -9.496 -3.621 17.992 1.00 97.12 84 ARG A N 1
ATOM 682 C CA . ARG A 1 84 ? -9.436 -4.551 19.135 1.00 97.12 84 ARG A CA 1
ATOM 683 C C . ARG A 1 84 ? -9.844 -3.896 20.456 1.00 97.12 84 ARG A C 1
ATOM 685 O O . ARG A 1 84 ? -10.331 -4.577 21.352 1.00 97.12 84 ARG A O 1
ATOM 692 N N . LYS A 1 85 ? -9.619 -2.590 20.592 1.00 98.06 85 LYS A N 1
ATOM 693 C CA . LYS A 1 85 ? -10.001 -1.781 21.758 1.00 98.06 85 LYS A CA 1
ATOM 694 C C . LYS A 1 85 ? -11.407 -1.187 21.644 1.00 98.06 85 LYS A C 1
ATOM 696 O O . LYS A 1 85 ? -11.732 -0.309 22.440 1.00 98.06 85 LYS A O 1
ATOM 701 N N . GLU A 1 86 ? -12.197 -1.617 20.658 1.00 96.62 86 GLU A N 1
ATOM 702 C CA . GLU A 1 86 ? -13.543 -1.101 20.370 1.00 96.62 86 GLU A CA 1
ATOM 703 C C . GLU A 1 86 ? -13.562 0.420 20.133 1.00 96.62 86 GLU A C 1
ATOM 705 O O . GLU A 1 86 ? -14.540 1.117 20.408 1.00 96.62 86 GLU A O 1
ATOM 710 N N . ARG A 1 87 ? -12.452 0.967 19.623 1.00 97.06 87 ARG A N 1
ATOM 711 C CA . ARG A 1 87 ? -12.354 2.373 19.230 1.00 97.06 87 ARG A CA 1
ATOM 712 C C . ARG A 1 87 ? -12.814 2.537 17.791 1.00 97.06 87 ARG A C 1
ATOM 714 O O . ARG A 1 87 ? -12.682 1.635 16.969 1.00 97.06 87 ARG A O 1
ATOM 721 N N . GLN A 1 88 ? -13.319 3.726 17.480 1.00 95.50 88 GLN A N 1
ATOM 722 C CA . GLN A 1 88 ? -13.674 4.067 16.109 1.00 95.50 88 GLN A CA 1
ATOM 723 C C . GLN A 1 88 ? -12.425 4.094 15.226 1.00 95.50 88 GLN A C 1
ATOM 725 O O . GLN A 1 88 ? -11.446 4.772 15.541 1.00 95.50 88 GLN A O 1
ATOM 730 N N . VAL A 1 89 ? -12.493 3.388 14.101 1.00 96.75 89 VAL A N 1
ATOM 731 C CA . VAL A 1 89 ? -11.483 3.409 13.044 1.00 96.75 89 VAL A CA 1
ATOM 732 C C . VAL A 1 89 ? -12.026 4.261 11.898 1.00 96.75 89 VAL A C 1
ATOM 734 O O . VAL A 1 89 ? -13.215 4.238 11.593 1.00 96.75 89 VAL A O 1
ATOM 737 N N . ALA A 1 90 ? -11.176 5.072 11.268 1.00 95.38 90 ALA A N 1
ATOM 738 C CA . ALA A 1 90 ? -11.600 5.844 10.102 1.00 95.38 90 ALA A CA 1
ATOM 739 C C . ALA A 1 90 ? -11.942 4.901 8.927 1.00 95.38 90 ALA A C 1
ATOM 741 O O . ALA A 1 90 ? -11.264 3.885 8.776 1.00 95.38 90 ALA A O 1
ATOM 742 N N . PRO A 1 91 ? -12.861 5.264 8.010 1.00 97.00 91 PRO A N 1
ATOM 743 C CA . PRO A 1 91 ? -13.241 4.397 6.885 1.00 97.00 91 PRO A CA 1
ATOM 744 C C . PRO A 1 91 ? -12.062 3.903 6.026 1.00 97.00 91 PRO A C 1
ATOM 746 O O . PRO A 1 91 ? -12.061 2.784 5.524 1.00 97.00 91 PRO A O 1
ATOM 749 N N . ALA A 1 92 ? -11.012 4.718 5.876 1.00 95.38 92 ALA A N 1
ATOM 750 C CA . ALA A 1 92 ? -9.795 4.309 5.170 1.00 95.38 92 ALA A CA 1
ATOM 751 C C . ALA A 1 92 ? -8.977 3.245 5.932 1.00 95.38 92 ALA A C 1
ATOM 753 O O . ALA A 1 92 ? -8.305 2.427 5.309 1.00 95.38 92 ALA A O 1
ATOM 754 N N . GLY A 1 93 ? -9.022 3.265 7.266 1.00 96.38 93 GLY A N 1
ATOM 755 C CA . GLY A 1 93 ? -8.410 2.251 8.121 1.00 96.38 93 GLY A CA 1
ATOM 756 C C . GLY A 1 93 ? -9.175 0.932 8.069 1.00 96.38 93 GLY A C 1
ATOM 757 O O . GLY A 1 93 ? -8.543 -0.107 7.945 1.00 96.38 93 GLY A O 1
ATOM 758 N N . GLU A 1 94 ? -10.509 0.975 8.063 1.00 96.81 94 GLU A N 1
ATOM 759 C CA . GLU A 1 94 ? -11.351 -0.216 7.862 1.00 96.81 94 GLU A CA 1
ATOM 760 C C . GLU A 1 94 ? -11.058 -0.880 6.513 1.00 96.81 94 GLU A C 1
ATOM 762 O O . GLU A 1 94 ? -10.740 -2.065 6.463 1.00 96.81 94 GLU A O 1
ATOM 767 N N . TRP A 1 95 ? -11.022 -0.095 5.429 1.00 97.56 95 TRP A N 1
ATOM 768 C CA . TRP A 1 95 ? -10.642 -0.617 4.115 1.00 97.56 95 TRP A CA 1
ATOM 769 C C . TRP A 1 95 ? -9.263 -1.288 4.136 1.00 97.56 95 TRP A C 1
ATOM 771 O O . TRP A 1 95 ? -9.078 -2.344 3.533 1.00 97.56 95 TRP A O 1
ATOM 781 N N . LEU A 1 96 ? -8.289 -0.693 4.832 1.00 97.62 96 LEU A N 1
ATOM 782 C CA . LEU A 1 96 ? -6.949 -1.263 4.946 1.00 97.62 96 LEU A CA 1
ATOM 783 C C . LEU A 1 96 ? -6.944 -2.570 5.749 1.00 97.62 96 LEU A C 1
ATOM 785 O O . LEU A 1 96 ? -6.213 -3.485 5.380 1.00 97.62 96 LEU A O 1
ATOM 789 N N . LEU A 1 97 ? -7.742 -2.670 6.815 1.00 97.50 97 LEU A N 1
ATOM 790 C CA . LEU A 1 97 ? -7.873 -3.896 7.607 1.00 97.50 97 LEU A CA 1
ATOM 791 C C . LEU A 1 97 ? -8.398 -5.055 6.758 1.00 97.50 97 LEU A C 1
ATOM 793 O O . LEU A 1 97 ? -7.829 -6.144 6.806 1.00 97.50 97 LEU A O 1
ATOM 797 N N . ASP A 1 98 ? -9.403 -4.789 5.925 1.00 97.12 98 ASP A N 1
ATOM 798 C CA . ASP A 1 98 ? -10.005 -5.799 5.055 1.00 97.12 98 ASP A CA 1
ATOM 799 C C . ASP A 1 98 ? -9.098 -6.200 3.884 1.00 97.12 98 ASP A C 1
ATOM 801 O O . ASP A 1 98 ? -9.206 -7.315 3.381 1.00 97.12 98 ASP A O 1
ATOM 805 N N . ASN A 1 99 ? -8.206 -5.311 3.430 1.00 97.31 99 ASN A N 1
ATOM 806 C CA . ASN A 1 99 ? -7.475 -5.475 2.167 1.00 97.31 99 ASN A CA 1
ATOM 807 C C . ASN A 1 99 ? -5.955 -5.597 2.312 1.00 97.31 99 ASN A C 1
ATOM 809 O O . ASN A 1 99 ? -5.262 -5.643 1.302 1.00 97.31 99 ASN A O 1
ATOM 813 N N . TYR A 1 100 ? -5.398 -5.674 3.522 1.00 96.00 100 TYR A N 1
ATOM 814 C CA . TYR A 1 100 ? -3.940 -5.665 3.707 1.00 96.00 100 TYR A CA 1
ATOM 815 C C . TYR A 1 100 ? -3.193 -6.761 2.914 1.00 96.00 100 TYR A C 1
ATOM 817 O O . TYR A 1 100 ? -2.052 -6.557 2.520 1.00 96.00 100 TYR A O 1
ATOM 825 N N . TYR A 1 101 ? -3.846 -7.885 2.600 1.00 92.81 101 TYR A N 1
ATOM 826 C CA . TYR A 1 101 ? -3.271 -8.990 1.822 1.00 92.81 101 TYR A CA 1
ATOM 827 C C . TYR A 1 101 ? -2.908 -8.649 0.361 1.00 92.81 101 TYR A C 1
ATOM 829 O O . TYR A 1 101 ? -2.207 -9.438 -0.273 1.00 92.81 101 TYR A O 1
ATOM 837 N N . ILE A 1 102 ? -3.389 -7.525 -0.192 1.00 91.38 102 ILE A N 1
ATOM 838 C CA . ILE A 1 102 ? -3.068 -7.095 -1.569 1.00 91.38 102 ILE A CA 1
ATOM 839 C C . ILE A 1 102 ? -1.837 -6.180 -1.655 1.00 91.38 102 ILE A C 1
ATOM 841 O O . ILE A 1 102 ? -1.445 -5.806 -2.764 1.00 91.38 102 ILE A O 1
ATOM 845 N N . ILE A 1 103 ? -1.286 -5.760 -0.511 1.00 86.94 103 ILE A N 1
ATOM 846 C CA . ILE A 1 103 ? -0.188 -4.785 -0.395 1.00 86.94 103 ILE A CA 1
ATOM 847 C C . ILE A 1 103 ? 1.139 -5.507 -0.174 1.00 86.94 103 ILE A C 1
ATOM 849 O O . ILE A 1 103 ? 2.121 -5.103 -0.840 1.00 86.94 103 ILE A O 1
#

Secondary structure (DSSP, 8-state):
-HHHHHHHHHHHHHHHHHHTT-------------HHHHHHHHHHHHHTS-----HHHHHHHHHHHHHHHHHHHHHHHHHHHHHHTTPPPPHHHHHHHHHGGG-

Foldseek 3Di:
DVVVVVVVVVVVVVVVVVVVPDPDDDDPPDDPDDPVRVVVVVVVVVVVDDDDPDPVVVVVVVVVVVVVLVVLVVLQVVLVVCVVVVHDDDPVSVVCVVPVVVD

pLDDT: mean 82.75, std 15.78, range [39.25, 98.38]